Protein AF-A0A7C4ZNI6-F1 (afdb_monomer)

Foldseek 3Di:
DDDDDDDDDDDDDDPDADDALVVQLVVCVVLQADDPVCSSVVVVVCVVVQQWDADPPRHIDGDLLNVLLQVLCCVQPVLVVDSNNRNVLSVQVVCVVVVNDPPVVSVVVVVVSVVVRCVRCVVCVVVSVVSSVVSD

Radius of gyration: 21.4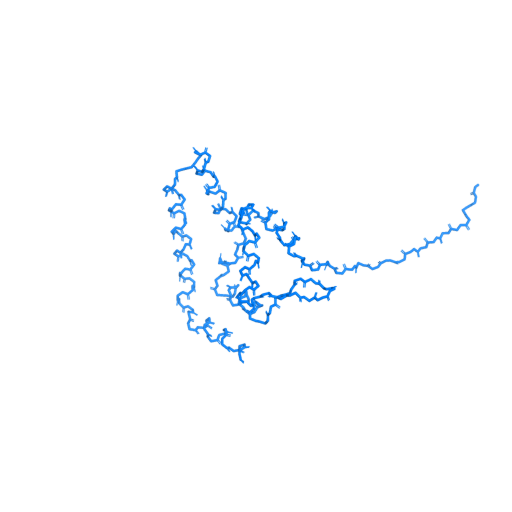3 Å; Cα contacts (8 Å, |Δi|>4): 101; chains: 1; bounding box: 61×57×48 Å

Sequence (136 aa):
MSIKTVDVTEKQTSPPLRYTSASLVRKMEEENIGTKATRAEIVKLLWRRGYLYYEKNSGLRPTNLGEKLIQVSEKFCPLIVDVALTSDLENKLESVMEDKMKHTEVIAYAKINIEKIFGQIIPNIENIGKELVSTL

pLDDT: mean 92.03, std 9.36, range [46.44, 97.94]

Mean predicted aligned error: 6.15 Å

Nearest PDB structures (foldseek):
  9ca1-assembly1_A  TM=8.253E-01  e=5.461E-06  Homo sapiens
  5gve-assembly1_A  TM=8.337E-01  e=7.720E-06  Homo sapiens
  8ofb-assembly1_A  TM=8.999E-01  e=1.456E-05  Thermotoga maritima MSB8
  4cgy-assembly1_A  TM=8.862E-01  e=3.267E-05  Homo sapiens
  9ca0-assembly1_A  TM=8.039E-01  e=1.225E-05  Homo sapiens

Secondary structure (DSSP, 8-state):
-----------PPPPPPPPPHHHHHHHHHHTT-S-TTTHHHHHHHHHHTTSEEEETTTEEEE-HHHHHHHHHHHHH-GGGG-HHHHHHHHHHHHHHHTTSS-HHHHHHHHHHHHHHHHHHHGGGHHHHHHHHHTT-

Structure (mmCIF, N/CA/C/O backbone):
data_AF-A0A7C4ZNI6-F1
#
_entry.id   AF-A0A7C4ZNI6-F1
#
loop_
_atom_site.group_PDB
_atom_site.id
_atom_site.type_symbol
_atom_site.label_atom_id
_atom_site.label_alt_id
_atom_site.label_comp_id
_atom_site.label_asym_id
_atom_site.label_entity_id
_atom_site.label_seq_id
_atom_site.pdbx_PDB_ins_code
_atom_site.Cartn_x
_atom_site.Cartn_y
_atom_site.Cartn_z
_atom_site.occupancy
_atom_site.B_iso_or_equiv
_atom_site.auth_seq_id
_atom_site.auth_comp_id
_atom_site.auth_asym_id
_atom_site.auth_atom_id
_atom_site.pdbx_PDB_model_num
ATOM 1 N N . MET A 1 1 ? -39.983 45.797 -1.106 1.00 46.44 1 MET A N 1
ATOM 2 C CA . MET A 1 1 ? -39.911 44.334 -0.886 1.00 46.44 1 MET A CA 1
ATOM 3 C C . MET A 1 1 ? -39.247 44.118 0.465 1.00 46.44 1 MET A C 1
ATOM 5 O O . MET A 1 1 ? -38.147 44.620 0.637 1.00 46.44 1 MET A O 1
ATOM 9 N N . SER A 1 2 ? -39.926 43.491 1.430 1.00 55.00 2 SER A N 1
ATOM 10 C CA . SER A 1 2 ? -39.417 43.313 2.802 1.00 55.00 2 SER A CA 1
ATOM 11 C C . SER A 1 2 ? -39.068 41.841 3.025 1.00 55.00 2 SER A C 1
ATOM 13 O O . SER A 1 2 ? -39.919 40.981 2.795 1.00 55.00 2 SER A O 1
AT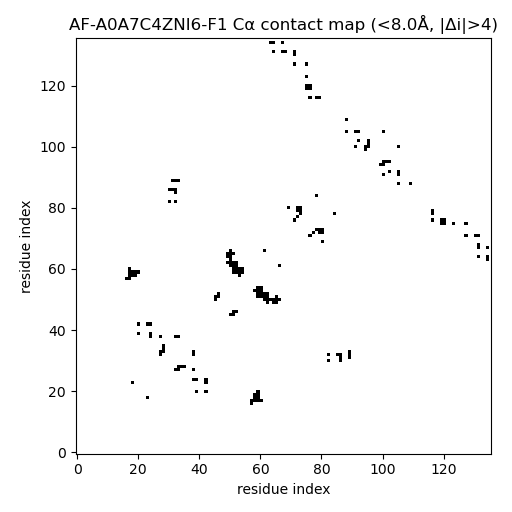OM 15 N N . ILE A 1 3 ? -37.829 41.552 3.428 1.00 70.44 3 ILE A N 1
ATOM 16 C CA . ILE A 1 3 ? -37.367 40.197 3.766 1.00 70.44 3 ILE A CA 1
ATOM 17 C C . ILE A 1 3 ? -38.075 39.771 5.057 1.00 70.44 3 ILE A C 1
ATOM 19 O O . ILE A 1 3 ? -38.097 40.534 6.021 1.00 70.44 3 ILE A O 1
ATOM 23 N N . LYS A 1 4 ? -38.710 38.592 5.051 1.00 78.00 4 LYS A N 1
ATOM 24 C CA . LYS A 1 4 ? -39.574 38.133 6.151 1.00 78.00 4 LYS A CA 1
ATOM 25 C C . LYS A 1 4 ? -38.845 37.311 7.216 1.00 78.00 4 LYS A C 1
ATOM 27 O O . LYS A 1 4 ? -39.293 37.329 8.354 1.00 78.00 4 LYS A O 1
ATOM 32 N N . THR A 1 5 ? -37.733 36.659 6.883 1.00 66.31 5 THR A N 1
ATOM 33 C CA . THR A 1 5 ? -36.915 35.883 7.828 1.00 66.31 5 THR A CA 1
ATOM 34 C C . THR A 1 5 ? -35.493 35.717 7.295 1.00 66.31 5 THR A C 1
ATOM 36 O O . THR A 1 5 ? -35.289 35.550 6.092 1.00 66.31 5 THR A O 1
ATOM 39 N N . VAL A 1 6 ? -34.515 35.778 8.198 1.00 70.88 6 VAL A N 1
ATOM 40 C CA . VAL A 1 6 ? -33.110 35.439 7.948 1.00 70.88 6 VAL A CA 1
ATOM 41 C C . VAL A 1 6 ? -32.740 34.371 8.968 1.00 70.88 6 VAL A C 1
ATOM 43 O O . VAL A 1 6 ? -32.680 34.664 10.159 1.00 70.88 6 VAL A O 1
ATOM 46 N N . ASP A 1 7 ? -32.521 33.147 8.497 1.00 75.19 7 ASP A N 1
ATOM 47 C CA . ASP A 1 7 ? -32.045 32.035 9.317 1.00 75.19 7 ASP A CA 1
ATOM 48 C C . ASP A 1 7 ? -30.537 31.871 9.127 1.00 75.19 7 ASP A C 1
ATOM 50 O O . ASP A 1 7 ? -30.053 31.632 8.018 1.00 75.19 7 ASP A O 1
ATOM 54 N N . VAL A 1 8 ? -29.788 32.004 10.220 1.00 72.50 8 VAL A N 1
ATOM 55 C CA . VAL A 1 8 ? -28.346 31.747 10.250 1.00 72.50 8 VAL A CA 1
ATOM 56 C C . VAL A 1 8 ? -28.140 30.332 10.774 1.00 72.50 8 VAL A C 1
ATOM 58 O O . VAL A 1 8 ? -28.243 30.079 11.971 1.00 72.50 8 VAL A O 1
ATOM 61 N N . THR A 1 9 ? -27.870 29.387 9.873 1.00 71.25 9 THR A N 1
ATOM 62 C CA . THR A 1 9 ? -27.535 28.009 10.254 1.00 71.25 9 THR A CA 1
ATOM 63 C C . THR A 1 9 ? -26.041 27.872 10.500 1.00 71.25 9 THR A C 1
ATOM 65 O O . THR A 1 9 ? -25.247 27.922 9.558 1.00 71.25 9 THR A O 1
ATOM 68 N N . GLU A 1 10 ? -25.667 27.639 11.751 1.00 75.31 10 GLU A N 1
ATOM 6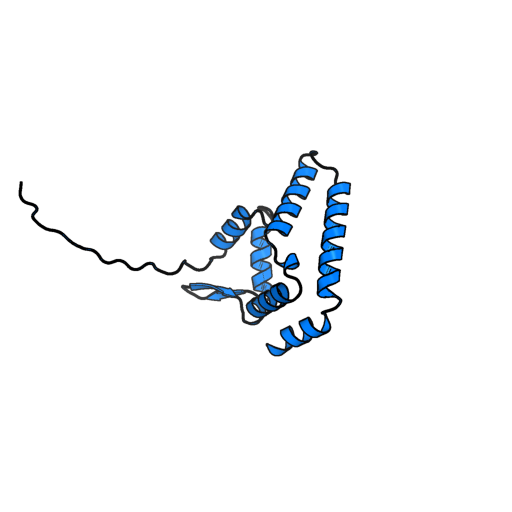9 C CA . GLU A 1 10 ? -24.318 27.227 12.123 1.00 75.31 10 GLU A CA 1
ATOM 70 C C . GLU A 1 10 ? -24.138 25.725 11.833 1.00 75.31 10 GLU A C 1
ATOM 72 O O . GLU A 1 10 ? -24.987 24.903 12.183 1.00 75.31 10 GLU A O 1
ATOM 77 N N . LYS A 1 11 ? -23.053 25.351 11.142 1.00 77.38 11 LYS A N 1
ATOM 78 C CA . LYS A 1 11 ? -22.707 23.954 10.838 1.00 77.38 11 LYS A CA 1
ATOM 79 C C . LYS A 1 11 ? -21.267 23.685 11.244 1.00 77.38 11 LYS A C 1
ATOM 81 O O . LYS A 1 11 ? -20.384 24.483 10.946 1.00 77.38 11 LYS A O 1
ATOM 86 N N . GLN A 1 12 ? -21.032 22.526 11.846 1.00 73.56 12 GLN A N 1
ATOM 87 C CA . GLN A 1 12 ? -19.688 22.003 12.074 1.00 73.56 12 GLN A CA 1
ATOM 88 C C . GLN A 1 12 ? -19.346 20.943 11.028 1.00 73.56 12 GLN A C 1
ATOM 90 O O . GLN A 1 12 ? -20.217 20.198 10.568 1.00 73.56 12 GLN A O 1
ATOM 95 N N . THR A 1 13 ? -1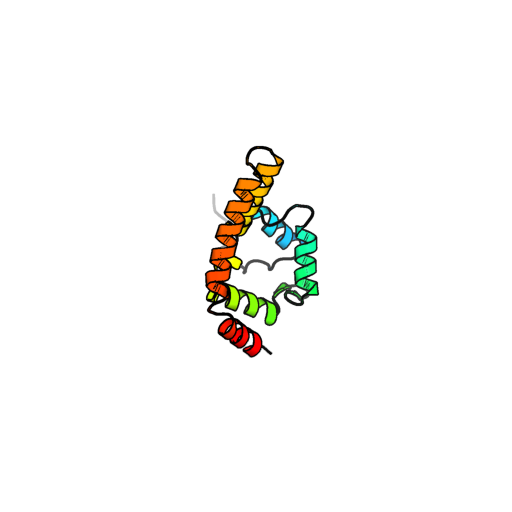8.073 20.868 10.645 1.00 82.19 13 THR A N 1
ATOM 96 C CA . THR A 1 13 ? -17.582 19.777 9.807 1.00 82.19 13 THR A CA 1
ATOM 97 C C . THR A 1 13 ? -17.508 18.502 10.639 1.00 82.19 13 THR A C 1
ATOM 99 O O . THR A 1 13 ? -17.080 18.502 11.790 1.00 82.19 13 THR A O 1
ATOM 102 N N . SER A 1 14 ? -17.965 17.395 10.065 1.00 78.75 14 SER A N 1
ATOM 103 C CA . SER A 1 14 ? -17.770 16.075 10.662 1.00 78.75 14 SER A CA 1
ATOM 104 C C . SER A 1 14 ? -16.447 15.483 10.174 1.00 78.75 14 SER A C 1
ATOM 106 O O . SER A 1 14 ? -16.049 15.760 9.038 1.00 78.75 14 SER A O 1
ATOM 108 N N . PRO A 1 15 ? -15.761 14.664 10.991 1.00 82.12 15 PRO A N 1
ATOM 109 C CA . PRO A 1 15 ? -14.592 13.935 10.525 1.00 82.12 15 PRO A CA 1
ATOM 110 C C . PRO A 1 15 ? -14.972 13.017 9.352 1.00 82.12 15 PRO A C 1
ATOM 112 O O . PRO A 1 15 ? -16.122 12.571 9.261 1.00 82.12 15 PRO A O 1
ATOM 115 N N . PRO A 1 16 ? -14.023 12.720 8.449 1.00 83.88 16 PRO A N 1
ATOM 116 C CA . PRO A 1 16 ? -14.282 11.827 7.332 1.00 83.88 16 PRO A CA 1
ATOM 117 C C . PRO A 1 16 ? -14.713 10.448 7.837 1.00 83.88 16 PRO A C 1
ATOM 119 O O . PRO A 1 16 ? -14.207 9.937 8.840 1.00 83.88 16 PRO A O 1
ATOM 122 N N . LEU A 1 17 ? -15.652 9.837 7.116 1.00 88.06 17 LEU A N 1
ATOM 123 C CA . LEU A 1 17 ? -16.063 8.463 7.379 1.00 88.06 17 LEU A CA 1
ATOM 124 C C . LEU A 1 17 ? -14.862 7.530 7.203 1.00 88.06 17 LEU A C 1
ATOM 126 O O . LEU A 1 17 ? -14.065 7.697 6.277 1.00 88.06 17 LEU A O 1
ATOM 130 N N . ARG A 1 18 ? -14.740 6.524 8.075 1.00 92.12 18 ARG A N 1
ATOM 131 C CA . ARG A 1 18 ? -13.714 5.494 7.889 1.00 92.12 18 ARG A CA 1
ATOM 132 C C . ARG A 1 18 ? -14.015 4.679 6.640 1.00 92.12 18 ARG A C 1
ATOM 134 O O . ARG A 1 18 ? -15.159 4.570 6.193 1.00 92.12 18 ARG A O 1
ATOM 141 N N . TYR A 1 19 ? -12.979 4.039 6.113 1.00 94.25 19 TYR A N 1
ATOM 142 C CA . TYR A 1 19 ? -13.140 3.170 4.964 1.00 94.25 19 TYR A CA 1
ATOM 143 C C . TYR A 1 19 ? -14.028 1.960 5.287 1.00 94.25 19 TYR A C 1
ATOM 145 O O . TYR A 1 19 ? -13.866 1.283 6.294 1.00 94.25 19 TYR A O 1
ATOM 153 N N . THR A 1 20 ? -14.942 1.641 4.384 1.00 93.50 20 THR A N 1
ATOM 154 C CA . THR A 1 20 ? -15.470 0.288 4.179 1.00 93.50 20 THR A CA 1
ATOM 155 C C . THR A 1 20 ? -14.540 -0.493 3.248 1.00 93.50 20 THR A C 1
ATOM 157 O O . THR A 1 20 ? -13.680 0.098 2.592 1.00 93.50 20 THR A O 1
ATOM 160 N N . SER A 1 21 ? -14.738 -1.807 3.107 1.00 92.00 21 SER A N 1
ATOM 161 C CA . SER A 1 21 ? -13.995 -2.598 2.115 1.00 92.00 21 SER A CA 1
ATOM 162 C C . SER A 1 21 ? -14.161 -2.039 0.697 1.00 92.00 21 SER A C 1
ATOM 164 O O . SER A 1 21 ? -13.187 -1.958 -0.041 1.00 92.00 21 SER A O 1
ATOM 166 N N . ALA A 1 22 ? -15.364 -1.579 0.337 1.00 93.19 22 ALA A N 1
ATOM 167 C CA . ALA A 1 22 ? -15.630 -0.999 -0.978 1.00 93.19 22 ALA A CA 1
ATOM 168 C C . ALA A 1 22 ? -14.904 0.340 -1.185 1.00 93.19 22 ALA A C 1
ATOM 170 O O . ALA A 1 22 ? -14.250 0.536 -2.206 1.00 93.19 22 ALA A O 1
ATOM 171 N N . SER A 1 23 ? -14.965 1.250 -0.209 1.00 94.94 23 SER A N 1
ATOM 172 C CA . SER A 1 23 ? -14.267 2.537 -0.323 1.00 94.94 23 SER A CA 1
ATOM 173 C C . SER A 1 23 ? -12.746 2.392 -0.231 1.00 94.94 23 SER A C 1
ATOM 175 O O . SER A 1 23 ? -12.041 3.191 -0.829 1.00 94.94 23 SER A O 1
ATOM 177 N N . LEU A 1 24 ? -12.231 1.378 0.479 1.00 95.69 24 LEU A N 1
ATOM 178 C CA . LEU A 1 24 ? -10.797 1.078 0.485 1.00 95.69 24 LEU A CA 1
ATOM 179 C C . LEU A 1 24 ? -10.342 0.550 -0.879 1.00 95.69 24 LEU A C 1
ATOM 181 O O . LEU A 1 24 ? -9.341 1.023 -1.399 1.00 95.69 24 LEU A O 1
ATOM 185 N N . VAL A 1 25 ? -11.099 -0.368 -1.492 1.00 96.94 25 VAL A N 1
ATOM 186 C CA . VAL A 1 25 ? -10.823 -0.836 -2.863 1.00 96.94 25 VAL A CA 1
ATOM 187 C C . VAL A 1 25 ? -10.830 0.330 -3.849 1.00 96.94 25 VAL A C 1
ATOM 189 O O . VAL A 1 25 ? -9.937 0.417 -4.687 1.00 96.94 25 VAL A O 1
ATOM 192 N N . ARG A 1 26 ? -11.788 1.254 -3.715 1.00 96.75 26 ARG A N 1
ATOM 193 C CA . ARG A 1 26 ? -11.829 2.475 -4.523 1.00 96.75 26 ARG A CA 1
ATOM 194 C C . ARG A 1 26 ? -10.605 3.360 -4.286 1.00 96.75 26 ARG A C 1
ATOM 196 O O . ARG A 1 26 ? -10.022 3.842 -5.245 1.00 96.75 26 ARG A O 1
ATOM 203 N N . LYS A 1 27 ? -10.175 3.538 -3.036 1.00 96.81 27 LYS A N 1
ATOM 204 C CA . LYS A 1 27 ? -8.965 4.312 -2.739 1.00 96.81 27 LYS A CA 1
ATOM 205 C C . LYS A 1 27 ? -7.714 3.671 -3.347 1.00 96.81 27 LYS A C 1
ATOM 207 O O . LYS A 1 27 ? -6.893 4.374 -3.914 1.00 96.81 27 LYS A O 1
ATOM 212 N N . MET A 1 28 ? -7.588 2.344 -3.281 1.00 97.81 28 MET A N 1
ATOM 213 C CA . MET A 1 28 ? -6.499 1.619 -3.947 1.00 97.81 28 MET A CA 1
ATOM 214 C C . MET A 1 28 ? -6.529 1.812 -5.468 1.00 97.81 28 MET A C 1
ATOM 216 O O . MET A 1 28 ? -5.481 1.907 -6.089 1.00 97.81 28 MET A O 1
ATOM 220 N N . GLU A 1 29 ? -7.715 1.878 -6.072 1.00 97.31 29 GLU A N 1
ATOM 221 C CA . GLU A 1 29 ? -7.866 2.184 -7.496 1.00 97.31 29 GLU A CA 1
ATOM 222 C C . GLU A 1 29 ? -7.428 3.608 -7.843 1.00 97.31 29 GLU A C 1
ATOM 224 O O . GLU A 1 29 ? -6.668 3.783 -8.788 1.00 97.31 29 GLU A O 1
ATOM 229 N N . GLU A 1 30 ? -7.853 4.600 -7.058 1.00 97.44 30 GLU A N 1
ATOM 230 C CA . GLU A 1 30 ? -7.483 6.011 -7.240 1.00 97.44 30 GLU A CA 1
ATOM 231 C C . GLU A 1 30 ? -5.966 6.240 -7.114 1.00 97.44 30 GLU A C 1
ATOM 233 O O . GLU A 1 30 ? -5.413 7.069 -7.828 1.00 97.44 30 GLU A O 1
ATOM 238 N N . GLU A 1 31 ? -5.291 5.481 -6.247 1.00 97.62 31 GLU A N 1
ATOM 239 C CA . GLU A 1 31 ? -3.833 5.544 -6.046 1.00 97.62 31 GLU A CA 1
ATOM 240 C C . GLU A 1 31 ? -3.039 4.605 -6.978 1.00 97.62 31 GLU A C 1
ATOM 242 O O . GLU A 1 31 ? -1.810 4.542 -6.907 1.00 97.62 31 GLU A O 1
ATOM 247 N N . ASN A 1 32 ? -3.725 3.858 -7.848 1.00 97.38 32 ASN A N 1
ATOM 248 C CA . ASN A 1 32 ? -3.141 2.838 -8.721 1.00 97.38 32 ASN A CA 1
ATOM 249 C C . ASN A 1 32 ? -2.302 1.782 -7.967 1.00 97.38 32 ASN A C 1
ATOM 251 O O . ASN A 1 32 ? -1.181 1.447 -8.338 1.00 97.38 32 ASN A O 1
ATOM 255 N N . ILE A 1 33 ? -2.866 1.249 -6.882 1.00 97.19 33 ILE A N 1
ATOM 256 C CA . ILE A 1 33 ? -2.304 0.136 -6.113 1.00 97.19 33 ILE A CA 1
ATOM 257 C C . ILE A 1 33 ? -3.097 -1.137 -6.413 1.00 97.19 33 ILE A C 1
ATOM 259 O O . ILE A 1 33 ? -4.299 -1.241 -6.125 1.00 97.19 33 ILE A O 1
ATOM 263 N N . GLY A 1 34 ? -2.409 -2.148 -6.944 1.00 95.44 34 GLY A N 1
ATOM 264 C CA . GLY A 1 34 ? -3.019 -3.398 -7.371 1.00 95.44 34 GLY A CA 1
ATOM 265 C C . GLY A 1 34 ? -3.942 -3.226 -8.577 1.00 95.44 34 GLY A C 1
ATOM 266 O O . GLY A 1 34 ? -4.263 -2.122 -9.016 1.00 95.44 34 GLY A O 1
ATOM 267 N N . THR A 1 35 ? -4.453 -4.342 -9.086 1.00 95.00 35 THR A N 1
ATOM 268 C CA . THR A 1 35 ? -5.347 -4.382 -10.247 1.00 95.00 35 THR A CA 1
ATOM 269 C C . THR A 1 35 ? -6.786 -4.663 -9.824 1.00 95.00 35 THR A C 1
ATOM 271 O O . THR A 1 35 ? -7.066 -5.078 -8.693 1.00 95.00 35 THR A O 1
ATOM 274 N N . LYS A 1 36 ? -7.731 -4.508 -10.760 1.00 92.50 36 LYS A N 1
ATOM 275 C CA . LYS A 1 36 ? -9.151 -4.846 -10.552 1.00 92.50 36 LYS A CA 1
ATOM 276 C C . LYS A 1 36 ? -9.353 -6.252 -9.965 1.00 92.50 36 LYS A C 1
ATOM 278 O O . LYS A 1 36 ? -10.272 -6.455 -9.177 1.00 92.50 36 LYS A O 1
ATOM 283 N N . ALA A 1 37 ? -8.494 -7.207 -10.328 1.00 93.19 37 ALA A N 1
ATOM 284 C CA . ALA A 1 37 ? -8.578 -8.593 -9.874 1.00 93.19 37 ALA A CA 1
ATOM 285 C C . ALA A 1 37 ? -7.937 -8.834 -8.492 1.00 93.19 37 ALA A C 1
ATOM 287 O O . ALA A 1 37 ? -8.314 -9.789 -7.817 1.00 93.19 37 ALA A O 1
ATOM 288 N N . THR A 1 38 ? -6.991 -7.997 -8.048 1.00 95.62 38 THR A N 1
ATOM 289 C CA . THR A 1 38 ? -6.190 -8.273 -6.840 1.00 95.62 38 THR A CA 1
ATOM 290 C C . THR A 1 38 ? -6.601 -7.458 -5.615 1.00 95.62 38 THR A C 1
ATOM 292 O O . THR A 1 38 ? -6.457 -7.948 -4.496 1.00 95.62 38 THR A O 1
ATOM 295 N N . ARG A 1 39 ? -7.175 -6.256 -5.779 1.00 97.38 39 ARG A N 1
ATOM 296 C CA . ARG A 1 39 ? -7.507 -5.346 -4.657 1.00 97.38 39 ARG A CA 1
ATOM 297 C C . ARG A 1 39 ? -8.412 -5.982 -3.600 1.00 97.38 39 ARG A C 1
ATOM 299 O O . ARG A 1 39 ? -8.136 -5.887 -2.406 1.00 97.38 39 ARG A O 1
ATOM 306 N N . ALA A 1 40 ? -9.471 -6.674 -4.023 1.00 95.88 40 ALA A N 1
ATOM 307 C CA . ALA A 1 40 ? -10.389 -7.336 -3.094 1.00 95.88 40 ALA A CA 1
ATOM 308 C C . ALA A 1 40 ? -9.694 -8.439 -2.275 1.00 95.88 40 ALA A C 1
ATOM 310 O O . ALA A 1 40 ? -9.944 -8.569 -1.076 1.00 95.88 40 ALA A O 1
ATOM 311 N N . GLU A 1 41 ? -8.795 -9.202 -2.901 1.00 97.12 41 GLU A N 1
ATOM 312 C CA . GLU A 1 41 ? -8.015 -10.235 -2.217 1.00 97.12 41 GLU A CA 1
ATOM 313 C C . GLU A 1 41 ? -6.980 -9.632 -1.263 1.00 97.12 41 GLU A C 1
ATOM 315 O O . GLU A 1 41 ? -6.817 -10.135 -0.154 1.00 97.12 41 GLU A O 1
ATOM 320 N N . ILE A 1 42 ? -6.355 -8.504 -1.615 1.00 97.62 42 ILE A N 1
ATOM 321 C CA . ILE A 1 42 ? -5.461 -7.767 -0.709 1.00 97.62 42 ILE A CA 1
ATOM 322 C C . ILE A 1 42 ? -6.207 -7.349 0.565 1.00 97.62 42 ILE A C 1
ATOM 324 O O . ILE A 1 42 ? -5.734 -7.622 1.669 1.00 97.62 42 ILE A O 1
ATOM 328 N N . VAL A 1 43 ? -7.405 -6.766 0.449 1.00 96.00 43 VAL A N 1
ATOM 329 C CA . VAL A 1 43 ? -8.201 -6.368 1.626 1.00 96.00 43 VAL A CA 1
ATOM 330 C C . VAL A 1 43 ? -8.560 -7.581 2.495 1.00 96.00 43 VAL A C 1
ATOM 332 O O . VAL A 1 43 ? -8.422 -7.527 3.719 1.00 96.00 43 VAL A O 1
ATOM 335 N N . LYS A 1 44 ? -8.948 -8.709 1.885 1.00 95.44 44 LYS A N 1
ATOM 336 C CA . LYS A 1 44 ? -9.201 -9.963 2.618 1.00 95.44 44 LYS A CA 1
ATOM 337 C C . LYS A 1 44 ? -7.947 -10.495 3.315 1.00 95.44 44 LYS A C 1
ATOM 339 O O . LYS A 1 44 ? -8.045 -11.022 4.422 1.00 95.44 44 LYS A O 1
ATOM 344 N N . LEU A 1 45 ? -6.771 -10.363 2.702 1.00 97.44 45 LEU A N 1
ATOM 345 C CA . LEU A 1 45 ? -5.501 -10.769 3.306 1.00 97.44 45 LEU A CA 1
ATOM 346 C C . LEU A 1 45 ? -5.170 -9.940 4.547 1.00 97.44 45 LEU A C 1
ATOM 348 O O . LEU A 1 45 ? -4.742 -10.515 5.548 1.00 97.44 45 LEU A O 1
ATOM 352 N N . LEU A 1 46 ? -5.406 -8.626 4.511 1.00 96.88 46 LEU A N 1
ATOM 353 C CA . LEU A 1 46 ? -5.207 -7.749 5.669 1.00 96.88 46 LEU A CA 1
ATOM 354 C C . LEU A 1 46 ? -6.107 -8.151 6.849 1.00 96.88 46 LEU A C 1
ATOM 356 O O . LEU A 1 46 ? -5.651 -8.159 7.992 1.00 96.88 46 LEU A O 1
ATOM 360 N N . TRP A 1 47 ? -7.354 -8.554 6.575 1.00 93.81 47 TRP A N 1
ATOM 361 C CA . TRP A 1 47 ? -8.256 -9.126 7.585 1.00 93.81 47 TRP A CA 1
ATOM 362 C C . TRP A 1 47 ? -7.737 -10.453 8.125 1.00 93.81 47 TRP A C 1
ATOM 364 O O . TRP A 1 47 ? -7.594 -10.623 9.332 1.00 93.81 47 TRP A O 1
ATOM 374 N N . ARG A 1 48 ? -7.411 -11.395 7.233 1.00 96.19 48 ARG A N 1
ATOM 375 C CA . ARG A 1 48 ? -6.980 -12.746 7.613 1.00 96.19 48 ARG A CA 1
ATOM 376 C C . ARG A 1 48 ? -5.690 -12.745 8.433 1.00 96.19 48 ARG A C 1
ATOM 378 O O . ARG A 1 48 ? -5.516 -13.609 9.283 1.00 96.19 48 ARG A O 1
ATOM 385 N N . ARG A 1 49 ? -4.791 -11.791 8.181 1.00 96.25 49 ARG A N 1
ATOM 386 C CA . ARG A 1 49 ? -3.548 -11.603 8.947 1.00 96.25 49 ARG A CA 1
ATOM 387 C C . ARG A 1 49 ? -3.748 -10.850 10.266 1.00 96.25 49 ARG A C 1
ATOM 389 O O . ARG A 1 49 ? -2.788 -10.699 11.012 1.00 96.25 49 ARG A O 1
ATOM 396 N N . GLY A 1 50 ? -4.962 -10.381 10.558 1.00 95.31 50 GLY A N 1
ATOM 397 C CA . GLY A 1 50 ? -5.265 -9.657 11.789 1.00 95.31 50 GLY A CA 1
ATOM 398 C C . GLY A 1 50 ? -4.691 -8.242 11.830 1.00 95.31 50 GLY A C 1
ATOM 399 O O . GLY A 1 50 ? -4.450 -7.727 12.916 1.00 95.31 50 GLY A O 1
ATOM 400 N N . TYR A 1 51 ? -4.456 -7.599 10.681 1.00 96.25 51 TYR A N 1
ATOM 401 C CA . TYR A 1 51 ? -4.021 -6.193 10.627 1.00 96.25 51 TYR A CA 1
ATOM 402 C C . TYR A 1 51 ? -5.190 -5.216 10.645 1.00 96.25 51 TYR A C 1
ATOM 404 O O . TYR A 1 51 ? -5.031 -4.061 11.024 1.00 96.25 51 TYR A O 1
ATOM 412 N N . LEU A 1 52 ? -6.367 -5.686 10.246 1.00 96.25 52 LEU A N 1
ATOM 413 C CA . LEU A 1 52 ? -7.595 -4.912 10.200 1.00 96.25 52 LEU A CA 1
ATOM 414 C C . LEU A 1 52 ? -8.730 -5.718 10.835 1.00 96.25 52 LEU A C 1
ATOM 416 O O . LEU A 1 52 ? -8.776 -6.943 10.717 1.00 96.25 52 LEU A O 1
ATOM 420 N N . TYR A 1 53 ? -9.683 -5.015 11.431 1.00 94.31 53 TYR A N 1
ATOM 421 C CA . TYR A 1 53 ? -10.968 -5.550 11.867 1.00 94.31 53 TYR A CA 1
ATOM 422 C C . TYR A 1 53 ? -12.104 -4.629 11.416 1.00 94.31 53 TYR A C 1
ATOM 424 O O . TYR A 1 53 ? -11.885 -3.482 11.014 1.00 94.31 53 TYR A O 1
ATOM 432 N N . TYR A 1 54 ? -13.330 -5.147 11.457 1.00 91.56 54 TYR A N 1
ATOM 433 C CA . TYR A 1 54 ? -14.530 -4.375 11.159 1.00 91.56 54 TYR A CA 1
ATOM 434 C C . TYR A 1 54 ? -15.248 -4.002 12.455 1.00 91.56 54 TYR A C 1
ATOM 436 O O . TYR A 1 54 ? -15.647 -4.876 13.224 1.00 91.56 54 TYR A O 1
ATOM 444 N N . GLU A 1 55 ? -15.436 -2.705 12.682 1.00 89.94 55 GLU A N 1
ATOM 4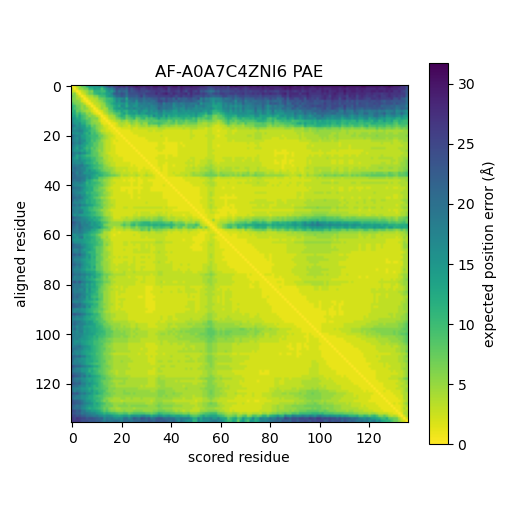45 C CA . GLU A 1 55 ? -16.230 -2.183 13.788 1.00 89.94 55 GLU A CA 1
ATOM 446 C C . GLU A 1 55 ? -17.626 -1.807 13.281 1.00 89.94 55 GLU A C 1
ATOM 448 O O . GLU A 1 55 ? -17.788 -0.987 12.367 1.00 89.94 55 GLU A O 1
ATOM 453 N N . LYS A 1 56 ? -18.653 -2.420 13.882 1.00 83.12 56 LYS A N 1
ATOM 454 C CA . LYS A 1 56 ? -20.054 -2.185 13.516 1.00 83.12 56 LYS A CA 1
ATOM 455 C C . LYS A 1 56 ? -20.369 -0.689 13.611 1.00 83.12 56 LYS A C 1
ATOM 457 O O . LYS A 1 56 ? -20.069 -0.056 14.615 1.00 83.12 56 LYS A O 1
ATOM 462 N N . ASN A 1 57 ? -20.993 -0.140 12.569 1.00 80.31 57 ASN A N 1
ATOM 463 C CA . ASN A 1 57 ? -21.347 1.281 12.433 1.00 80.31 57 ASN A CA 1
ATOM 464 C C . ASN A 1 57 ? -20.163 2.269 12.347 1.00 80.31 57 ASN A C 1
ATOM 466 O O . ASN A 1 57 ? -20.411 3.468 12.264 1.00 80.31 57 ASN A O 1
ATOM 470 N N . SER A 1 58 ? -18.906 1.807 12.328 1.00 82.25 58 SER A N 1
ATOM 471 C CA . SER A 1 58 ? -17.728 2.678 12.170 1.00 82.25 58 SER A CA 1
ATOM 472 C C . SER A 1 58 ? -16.939 2.385 10.893 1.00 82.25 58 SER A C 1
ATOM 474 O O . SER A 1 58 ? -16.471 3.321 10.255 1.00 82.25 58 SER A O 1
ATOM 476 N N . GLY A 1 59 ? -16.835 1.116 10.475 1.00 89.38 59 GLY A N 1
ATOM 477 C CA . GLY A 1 59 ? -16.082 0.694 9.288 1.00 89.38 59 GLY A CA 1
ATOM 478 C C . GLY A 1 59 ? -14.809 -0.085 9.630 1.00 89.38 59 GLY A C 1
ATOM 479 O O . GLY A 1 59 ? -14.715 -0.725 10.676 1.00 89.38 59 GLY A O 1
ATOM 480 N N . LEU A 1 60 ? -13.834 -0.064 8.721 1.00 93.62 60 LEU A N 1
ATOM 481 C CA . LEU A 1 60 ? -12.529 -0.700 8.887 1.00 93.62 60 LEU A CA 1
ATOM 482 C C . LEU A 1 60 ? -11.671 0.051 9.897 1.00 93.62 60 LEU A C 1
ATOM 484 O O . LEU A 1 60 ? -11.572 1.283 9.861 1.00 93.62 60 LEU A O 1
ATOM 488 N N . ARG A 1 61 ? -10.986 -0.714 10.744 1.00 94.94 61 ARG A N 1
ATOM 489 C CA . ARG A 1 61 ? -10.006 -0.199 11.695 1.00 94.94 61 ARG A CA 1
ATOM 490 C C . ARG A 1 61 ? -8.760 -1.067 11.710 1.00 94.94 61 ARG A C 1
ATOM 492 O O . ARG A 1 61 ? -8.887 -2.287 11.598 1.00 94.94 61 ARG A O 1
ATOM 499 N N . PRO A 1 62 ? -7.573 -0.467 11.849 1.00 95.50 62 PRO A N 1
ATOM 500 C CA . PRO A 1 62 ? -6.369 -1.232 12.103 1.00 95.50 62 PRO A CA 1
ATOM 501 C C . PRO A 1 62 ? -6.402 -1.820 13.513 1.00 95.50 62 PRO A C 1
ATOM 503 O O . PRO A 1 62 ? -6.911 -1.199 14.445 1.00 95.50 62 PRO A O 1
ATOM 506 N N . THR A 1 63 ? -5.887 -3.036 13.666 1.00 95.69 63 THR A N 1
ATOM 507 C CA . THR A 1 63 ? -5.572 -3.591 14.989 1.00 95.69 63 THR A CA 1
ATOM 508 C C . THR A 1 63 ? -4.335 -2.896 15.559 1.00 95.69 63 THR A C 1
ATOM 510 O O . THR A 1 63 ? -3.585 -2.269 14.814 1.00 95.69 63 THR A O 1
ATOM 513 N N . ASN A 1 64 ? -4.054 -3.077 16.853 1.00 93.56 64 ASN A N 1
ATOM 514 C CA . ASN A 1 64 ? -2.808 -2.584 17.459 1.00 93.56 64 ASN A CA 1
ATOM 515 C C . ASN A 1 64 ? -1.570 -3.099 16.703 1.00 93.56 64 ASN A C 1
ATOM 517 O O . ASN A 1 64 ? -0.623 -2.351 16.477 1.00 93.56 64 ASN A O 1
ATOM 521 N N . LEU A 1 65 ? -1.609 -4.359 16.246 1.00 93.69 65 LEU A N 1
ATOM 522 C CA . LEU A 1 65 ? -0.562 -4.939 15.406 1.00 93.69 65 LEU A CA 1
ATOM 523 C C . LEU A 1 65 ? -0.447 -4.212 14.059 1.00 93.69 65 LEU A C 1
ATOM 525 O O . LEU A 1 65 ? 0.660 -3.908 13.628 1.00 93.69 65 LEU A O 1
ATOM 529 N N . GLY A 1 66 ? -1.575 -3.931 13.399 1.00 95.25 66 GLY A N 1
ATOM 530 C CA . GLY A 1 66 ? -1.603 -3.202 12.130 1.00 95.25 66 GLY A CA 1
ATOM 531 C C . GLY A 1 66 ? -1.074 -1.771 12.255 1.00 95.25 66 GLY A C 1
ATOM 532 O O . GLY A 1 66 ? -0.240 -1.361 11.451 1.00 95.25 66 GLY A O 1
ATOM 533 N N . GLU A 1 67 ? -1.503 -1.030 13.281 1.00 95.00 67 GLU A N 1
ATOM 534 C CA . GLU A 1 67 ? -1.007 0.327 13.551 1.00 95.00 67 GLU A CA 1
ATOM 535 C C . GLU A 1 67 ? 0.496 0.319 13.830 1.00 95.00 67 GLU A C 1
ATOM 537 O O . GLU A 1 67 ? 1.243 1.087 13.221 1.00 95.00 67 GLU A O 1
ATOM 542 N N . LYS A 1 68 ? 0.964 -0.585 14.700 1.00 94.81 68 LYS A N 1
ATOM 543 C CA . LYS A 1 68 ? 2.386 -0.665 15.032 1.00 94.81 68 LYS A CA 1
ATOM 544 C C . LYS A 1 68 ? 3.236 -1.066 13.834 1.00 94.81 68 LYS A C 1
ATOM 546 O O . LYS A 1 68 ? 4.304 -0.493 13.636 1.00 94.81 68 LYS A O 1
ATOM 551 N N . LEU A 1 69 ? 2.772 -2.022 13.029 1.00 95.50 69 LEU A N 1
ATOM 552 C CA . LEU A 1 69 ? 3.473 -2.454 11.824 1.00 95.50 69 LEU A CA 1
ATOM 553 C C . LEU A 1 69 ? 3.739 -1.271 10.889 1.00 95.50 69 LEU A C 1
ATOM 555 O O . LEU A 1 69 ? 4.861 -1.132 10.406 1.00 95.50 69 LEU A O 1
ATOM 559 N N . ILE A 1 70 ? 2.742 -0.409 10.669 1.00 96.25 70 ILE A N 1
ATOM 560 C CA . ILE A 1 70 ? 2.906 0.790 9.841 1.00 96.25 70 ILE A CA 1
ATOM 561 C C . ILE A 1 70 ? 3.862 1.786 10.497 1.00 96.25 70 ILE A C 1
ATOM 563 O O . ILE A 1 70 ? 4.807 2.198 9.839 1.00 96.25 70 ILE A O 1
ATOM 567 N N . GLN A 1 71 ? 3.720 2.081 11.793 1.00 95.81 71 GLN A N 1
ATOM 568 C CA . GLN A 1 71 ? 4.636 2.993 12.498 1.00 95.81 71 GLN A CA 1
ATOM 569 C C . GLN A 1 71 ? 6.103 2.542 12.414 1.00 95.81 71 GLN A C 1
ATOM 571 O O . GLN A 1 71 ?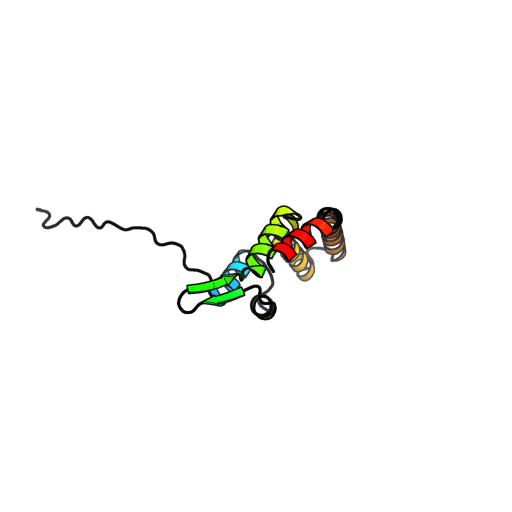 6.999 3.344 12.161 1.00 95.81 71 GLN A O 1
ATOM 576 N N . VAL A 1 72 ? 6.361 1.248 12.627 1.00 96.19 72 VAL A N 1
ATOM 577 C CA . VAL A 1 72 ? 7.709 0.669 12.538 1.00 96.19 72 VAL A CA 1
ATOM 578 C C . VAL A 1 72 ? 8.211 0.718 11.094 1.00 96.19 72 VAL A C 1
ATOM 580 O O . VAL A 1 72 ? 9.360 1.084 10.855 1.00 96.19 72 VAL A O 1
ATOM 583 N N . SER A 1 73 ? 7.350 0.409 10.124 1.00 96.25 73 SER A N 1
ATOM 584 C CA . SER A 1 73 ? 7.709 0.477 8.706 1.00 96.25 73 SER A CA 1
ATOM 585 C C . SER A 1 73 ? 8.052 1.908 8.284 1.00 96.25 73 SER A C 1
ATOM 587 O O . SER A 1 73 ? 9.109 2.118 7.707 1.00 96.25 73 SER A O 1
ATOM 589 N N . GLU A 1 74 ? 7.244 2.904 8.649 1.00 96.38 74 GLU A N 1
ATOM 590 C CA . GLU A 1 74 ? 7.504 4.327 8.384 1.00 96.38 74 GLU A CA 1
ATOM 591 C C . GLU A 1 74 ? 8.809 4.807 9.028 1.00 96.38 74 GLU A C 1
ATOM 593 O O . GLU A 1 74 ? 9.571 5.554 8.416 1.00 96.38 74 GLU A O 1
ATOM 598 N N . LYS A 1 75 ? 9.092 4.350 10.253 1.00 95.88 75 LYS A N 1
ATOM 599 C CA . LYS A 1 75 ? 10.289 4.742 10.999 1.00 95.88 75 LYS A CA 1
ATOM 600 C C . LYS A 1 75 ? 11.577 4.184 10.398 1.00 95.88 75 LYS A C 1
ATOM 602 O O . LYS A 1 75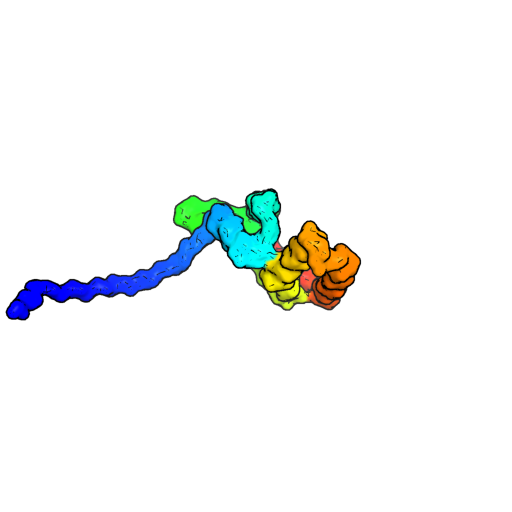 ? 12.568 4.906 10.317 1.00 95.88 75 LYS A O 1
ATOM 607 N N . PHE A 1 76 ? 11.594 2.900 10.044 1.00 96.06 76 PHE A N 1
ATOM 608 C CA . PHE A 1 76 ? 12.827 2.213 9.643 1.00 96.06 76 PHE A CA 1
ATOM 609 C C . PHE A 1 76 ? 12.985 2.056 8.136 1.00 96.06 76 PHE A C 1
ATOM 611 O O . PHE A 1 76 ? 14.112 1.973 7.658 1.00 96.06 76 PHE A O 1
ATOM 618 N N . CYS A 1 77 ? 11.886 1.991 7.387 1.00 96.19 77 CYS A N 1
ATOM 619 C CA . CYS A 1 77 ? 11.910 1.846 5.940 1.00 96.19 77 CYS A CA 1
ATOM 620 C C . CYS A 1 77 ? 10.703 2.545 5.292 1.00 96.19 77 CYS A C 1
ATOM 622 O O . CYS A 1 77 ? 9.808 1.872 4.780 1.00 96.19 77 CYS A O 1
ATOM 624 N N . PRO A 1 78 ? 10.654 3.890 5.268 1.00 96.06 78 PRO A N 1
ATOM 625 C CA . PRO A 1 78 ? 9.515 4.626 4.709 1.00 96.06 78 PRO A CA 1
ATOM 626 C C . PRO A 1 78 ? 9.234 4.259 3.246 1.00 96.06 78 PRO A C 1
ATOM 628 O O . PRO A 1 78 ? 8.095 4.305 2.796 1.00 96.06 78 PRO A O 1
ATOM 631 N N . LEU A 1 79 ? 10.265 3.816 2.522 1.00 95.25 79 LEU A N 1
ATOM 632 C CA . LEU A 1 79 ? 10.161 3.375 1.138 1.00 95.25 79 LEU A CA 1
ATOM 633 C C . LEU A 1 79 ? 9.230 2.157 0.961 1.00 95.25 79 LEU A C 1
ATOM 635 O O . LEU A 1 79 ? 8.608 2.030 -0.086 1.00 95.25 79 LEU A O 1
ATOM 639 N N . ILE A 1 80 ? 9.093 1.271 1.961 1.00 94.69 80 ILE A N 1
ATOM 640 C CA . ILE A 1 80 ? 8.247 0.064 1.844 1.00 94.69 80 ILE A CA 1
ATOM 641 C C . ILE A 1 80 ? 6.743 0.366 1.923 1.00 94.69 80 ILE A C 1
ATOM 643 O O . ILE A 1 80 ? 5.932 -0.441 1.474 1.00 94.69 80 ILE A O 1
ATOM 647 N N . VAL A 1 81 ? 6.370 1.509 2.502 1.00 95.94 81 VAL A N 1
ATOM 648 C CA . VAL A 1 81 ? 4.975 1.965 2.644 1.00 95.94 81 VAL A CA 1
ATOM 649 C C . VAL A 1 81 ? 4.641 3.116 1.694 1.00 95.94 81 VAL A C 1
ATOM 651 O O . VAL A 1 81 ? 3.549 3.677 1.760 1.00 95.94 81 VAL A O 1
ATOM 654 N N . ASP A 1 82 ? 5.566 3.463 0.800 1.00 97.06 82 ASP A N 1
ATOM 655 C CA . ASP A 1 82 ? 5.381 4.541 -0.158 1.00 97.06 82 ASP A CA 1
ATOM 656 C C . ASP A 1 82 ? 4.406 4.134 -1.276 1.00 97.06 82 ASP A C 1
ATOM 658 O O . ASP A 1 82 ? 4.651 3.234 -2.093 1.00 97.06 82 ASP A O 1
ATOM 662 N N . VAL A 1 83 ? 3.280 4.845 -1.317 1.00 96.62 83 VAL A N 1
ATOM 663 C CA . VAL A 1 83 ? 2.247 4.707 -2.346 1.00 96.62 83 VAL A CA 1
ATOM 664 C C . VAL A 1 83 ? 2.802 5.053 -3.726 1.00 96.62 83 VAL A C 1
ATOM 666 O O . VAL A 1 83 ? 2.511 4.342 -4.686 1.00 96.62 83 VAL A O 1
ATOM 669 N N . ALA A 1 84 ? 3.639 6.089 -3.833 1.00 96.88 84 ALA A N 1
ATOM 670 C CA . ALA A 1 84 ? 4.174 6.543 -5.112 1.00 96.88 84 ALA A CA 1
ATOM 671 C C . ALA A 1 84 ? 5.127 5.509 -5.720 1.00 96.88 84 ALA A C 1
ATOM 673 O O . ALA A 1 84 ? 5.038 5.221 -6.913 1.00 96.88 84 ALA A O 1
ATOM 674 N N . LEU A 1 85 ? 5.984 4.894 -4.898 1.00 96.56 85 LEU A N 1
ATOM 675 C CA . LEU A 1 85 ? 6.841 3.787 -5.326 1.00 96.56 85 LEU A CA 1
ATOM 676 C C . LEU A 1 85 ? 6.019 2.606 -5.857 1.00 96.56 85 LEU A C 1
ATOM 678 O O . LEU A 1 85 ? 6.335 2.043 -6.905 1.00 96.56 85 LEU A O 1
ATOM 682 N N . THR A 1 86 ? 4.967 2.232 -5.126 1.00 96.75 86 THR A N 1
ATOM 683 C CA . THR A 1 86 ? 4.100 1.108 -5.499 1.00 96.75 86 THR A CA 1
ATOM 684 C C . THR A 1 86 ? 3.381 1.393 -6.818 1.00 96.75 86 THR A C 1
ATOM 686 O O . THR A 1 86 ? 3.405 0.566 -7.726 1.00 96.75 86 THR A O 1
ATOM 689 N N . SER A 1 87 ? 2.811 2.591 -6.947 1.00 97.56 87 SER A N 1
ATOM 690 C CA . SER A 1 87 ? 2.111 3.055 -8.146 1.00 97.56 87 SER A CA 1
ATOM 691 C C . SER A 1 87 ? 3.035 3.138 -9.370 1.00 97.56 87 SER A C 1
ATOM 693 O O . SER A 1 87 ? 2.664 2.708 -10.462 1.00 97.56 87 SER A O 1
ATOM 695 N N . ASP A 1 88 ? 4.273 3.621 -9.207 1.00 97.19 88 ASP A N 1
ATOM 696 C CA . ASP A 1 88 ? 5.264 3.664 -10.292 1.00 97.19 88 ASP A CA 1
ATOM 697 C C . ASP A 1 88 ? 5.647 2.256 -10.772 1.00 97.19 88 ASP A C 1
ATOM 699 O O . ASP A 1 88 ? 5.789 2.031 -11.974 1.00 97.19 88 ASP A O 1
ATOM 703 N N . LEU A 1 89 ? 5.762 1.279 -9.865 1.00 96.88 89 LEU A N 1
ATOM 704 C CA . LEU A 1 89 ? 5.999 -0.110 -10.256 1.00 96.88 89 LEU A CA 1
ATOM 705 C C . LEU A 1 89 ? 4.819 -0.692 -11.054 1.00 96.88 89 LEU A C 1
ATOM 707 O O . LEU A 1 89 ? 5.054 -1.330 -12.081 1.00 96.88 89 LEU A O 1
ATOM 711 N N . GLU A 1 90 ? 3.577 -0.450 -10.628 1.00 96.94 90 GLU A N 1
ATOM 712 C CA . GLU A 1 90 ? 2.367 -0.894 -11.342 1.00 96.94 90 GLU A CA 1
ATOM 713 C C . GLU A 1 90 ? 2.294 -0.281 -12.752 1.00 96.94 90 GLU A C 1
ATOM 715 O O . GLU A 1 90 ? 2.113 -1.004 -13.732 1.00 96.94 90 GLU A O 1
ATOM 720 N N . ASN A 1 91 ? 2.566 1.021 -12.892 1.00 97.31 91 ASN A N 1
ATOM 721 C CA . ASN A 1 91 ? 2.618 1.702 -14.194 1.00 97.31 91 ASN A CA 1
ATOM 722 C C . ASN A 1 91 ? 3.681 1.109 -15.132 1.00 97.31 91 ASN A C 1
ATOM 724 O O . ASN A 1 91 ? 3.481 0.999 -16.346 1.00 97.31 91 ASN A O 1
ATOM 728 N N . LYS A 1 92 ? 4.839 0.719 -14.588 1.00 97.38 92 LYS A N 1
ATOM 729 C CA . LYS A 1 92 ? 5.897 0.064 -15.370 1.00 97.38 92 LYS A CA 1
ATOM 730 C C . LYS A 1 92 ? 5.490 -1.337 -15.811 1.00 97.38 92 LYS A C 1
ATOM 732 O O . LYS A 1 92 ? 5.771 -1.711 -16.946 1.00 97.38 92 LYS A O 1
ATOM 737 N N . LEU A 1 93 ? 4.821 -2.101 -14.947 1.00 96.75 93 LEU A N 1
ATOM 738 C CA . LEU A 1 93 ? 4.274 -3.410 -15.309 1.00 96.75 93 LEU A CA 1
ATOM 739 C C . LEU A 1 93 ? 3.211 -3.281 -16.407 1.00 96.75 93 LEU A C 1
ATOM 741 O O . LEU A 1 93 ? 3.231 -4.054 -17.363 1.00 96.75 93 LEU A O 1
ATOM 745 N N . GLU A 1 94 ? 2.345 -2.272 -16.326 1.00 96.19 94 GLU A N 1
ATOM 746 C CA . GLU A 1 94 ? 1.377 -1.961 -17.381 1.00 96.19 94 GLU A CA 1
ATOM 747 C C . GLU A 1 94 ? 2.061 -1.576 -18.696 1.00 96.19 94 GLU A C 1
ATOM 749 O O . GLU A 1 94 ? 1.733 -2.128 -19.743 1.00 96.19 94 GLU A O 1
ATOM 754 N N . SER A 1 95 ? 3.108 -0.751 -18.639 1.00 97.38 95 SER A N 1
ATOM 755 C CA . SER A 1 95 ? 3.902 -0.390 -19.820 1.00 97.38 95 SER A CA 1
ATOM 756 C C . SER A 1 95 ? 4.529 -1.609 -20.509 1.00 97.38 95 S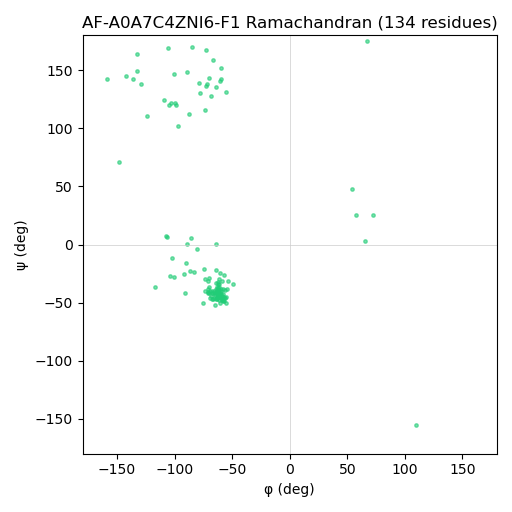ER A C 1
ATOM 758 O O . SER A 1 95 ? 4.685 -1.608 -21.727 1.00 97.38 95 SER A O 1
ATOM 760 N N . VAL A 1 96 ? 4.877 -2.662 -19.760 1.00 97.38 96 VAL A N 1
ATOM 761 C CA . VAL A 1 96 ? 5.340 -3.936 -20.337 1.00 97.38 96 VAL A CA 1
ATOM 762 C C . VAL A 1 96 ? 4.199 -4.688 -21.020 1.00 97.38 96 VAL A C 1
ATOM 764 O O . VAL A 1 96 ? 4.402 -5.234 -22.101 1.00 97.38 96 VAL A O 1
ATOM 767 N N . MET A 1 97 ? 3.002 -4.715 -20.425 1.00 95.00 97 MET A N 1
ATOM 768 C CA . MET A 1 97 ? 1.826 -5.352 -21.038 1.00 95.00 97 MET A CA 1
ATOM 769 C C . MET A 1 97 ? 1.405 -4.663 -22.342 1.00 95.00 97 MET A C 1
ATOM 771 O O . MET A 1 97 ? 0.931 -5.326 -23.260 1.00 95.00 97 MET A O 1
ATOM 775 N N . GLU A 1 98 ? 1.601 -3.347 -22.431 1.00 97.31 98 GLU A N 1
ATOM 776 C CA . GLU A 1 98 ? 1.314 -2.538 -23.619 1.00 97.31 98 GLU A CA 1
ATOM 777 C C . GLU A 1 98 ? 2.467 -2.500 -24.642 1.00 97.31 98 GLU A C 1
ATOM 779 O O . GLU A 1 98 ? 2.388 -1.750 -25.614 1.00 97.31 98 GLU A O 1
ATOM 784 N N . ASP A 1 99 ? 3.543 -3.266 -24.421 1.00 96.62 99 ASP A N 1
ATOM 785 C CA . ASP A 1 99 ? 4.757 -3.297 -25.256 1.00 96.62 99 ASP A CA 1
ATOM 786 C C . ASP A 1 99 ? 5.454 -1.921 -25.405 1.00 96.62 99 ASP A C 1
ATOM 788 O O . ASP A 1 99 ? 6.177 -1.649 -26.362 1.00 96.62 99 ASP A O 1
ATOM 792 N N . LYS A 1 100 ? 5.251 -1.025 -24.428 1.00 97.31 100 LYS A N 1
ATOM 793 C CA . LYS A 1 100 ? 5.876 0.310 -24.337 1.00 97.31 100 LYS A CA 1
ATOM 794 C C . LYS A 1 100 ? 7.197 0.306 -23.562 1.00 97.31 100 LYS A C 1
ATOM 796 O O . LYS A 1 100 ? 7.950 1.274 -23.635 1.00 97.31 100 LYS A O 1
ATOM 801 N N . MET A 1 101 ? 7.473 -0.752 -22.800 1.00 96.44 101 MET A N 1
ATOM 802 C CA . MET A 1 101 ? 8.685 -0.920 -21.993 1.00 96.44 101 MET A CA 1
ATOM 803 C C . MET A 1 101 ? 9.144 -2.377 -22.022 1.00 96.44 101 MET A C 1
ATOM 805 O O . MET A 1 101 ? 8.328 -3.297 -22.011 1.00 96.44 101 MET A O 1
ATOM 809 N N . LYS A 1 102 ? 10.458 -2.624 -22.004 1.00 97.56 102 LYS A N 1
ATOM 810 C CA . LYS A 1 102 ? 10.973 -3.995 -21.923 1.00 97.56 102 LYS A CA 1
ATOM 811 C C . LYS A 1 102 ? 10.896 -4.501 -20.488 1.00 97.56 102 LYS A C 1
ATOM 813 O O . LYS A 1 102 ? 11.311 -3.823 -19.551 1.00 97.56 102 LYS A O 1
ATOM 818 N N . HIS A 1 103 ? 10.495 -5.760 -20.311 1.00 96.88 103 HIS A N 1
ATOM 819 C CA . HIS A 1 103 ? 10.471 -6.406 -18.990 1.00 96.88 103 HIS A CA 1
ATOM 820 C C . HIS A 1 103 ? 11.826 -6.330 -18.253 1.00 96.88 103 HIS A C 1
ATOM 822 O O . HIS A 1 103 ? 11.866 -6.229 -17.029 1.00 96.88 103 HIS A O 1
ATOM 828 N N . THR A 1 104 ? 12.947 -6.324 -18.985 1.00 97.81 104 THR A N 1
ATOM 829 C CA . THR A 1 104 ? 14.298 -6.188 -18.420 1.00 97.81 104 THR A CA 1
ATOM 830 C C . THR A 1 104 ? 14.513 -4.858 -17.698 1.00 97.81 104 THR A C 1
ATOM 832 O O . THR A 1 104 ? 15.231 -4.819 -16.701 1.00 97.81 104 THR A O 1
ATOM 835 N N . GLU A 1 105 ? 13.886 -3.780 -18.172 1.00 97.31 105 GLU A N 1
ATOM 836 C CA . GLU A 1 105 ? 13.971 -2.451 -17.558 1.00 97.31 105 GLU A CA 1
ATOM 837 C C . GLU A 1 105 ? 13.209 -2.426 -16.230 1.00 97.31 105 GLU A C 1
ATOM 839 O O . GLU A 1 105 ? 13.725 -1.933 -15.227 1.00 97.31 105 GLU A O 1
ATOM 844 N N . VAL A 1 106 ? 12.031 -3.057 -16.186 1.00 97.31 106 VAL A N 1
ATOM 845 C CA . VAL A 1 106 ? 11.240 -3.195 -14.952 1.00 97.31 106 VAL A CA 1
ATOM 846 C C . VAL A 1 106 ? 11.958 -4.065 -13.925 1.00 97.31 106 VAL A C 1
ATOM 848 O O . VAL A 1 106 ? 11.990 -3.721 -12.746 1.00 97.31 106 VAL A O 1
ATOM 851 N N . ILE A 1 107 ? 12.600 -5.155 -14.356 1.00 97.94 107 ILE A N 1
ATOM 852 C CA . ILE A 1 107 ? 13.412 -5.998 -13.467 1.00 97.94 107 ILE A CA 1
ATOM 853 C C . ILE A 1 107 ? 14.585 -5.204 -12.882 1.00 97.94 107 ILE A C 1
ATOM 855 O O . ILE A 1 107 ? 14.849 -5.307 -11.684 1.00 97.94 107 ILE A O 1
ATOM 859 N N . ALA A 1 108 ? 15.292 -4.417 -13.697 1.00 97.81 108 ALA A N 1
ATOM 860 C CA . ALA A 1 108 ? 16.394 -3.583 -13.219 1.00 97.81 108 ALA A CA 1
ATOM 861 C C . ALA A 1 108 ? 15.906 -2.533 -12.207 1.00 97.81 108 ALA A C 1
ATOM 863 O O . ALA A 1 108 ? 16.492 -2.391 -11.134 1.00 97.81 108 ALA A O 1
ATOM 864 N N . TYR A 1 109 ? 14.788 -1.867 -12.506 1.00 96.94 109 TYR A N 1
ATOM 865 C CA . TYR A 1 109 ? 14.135 -0.930 -11.596 1.00 96.94 109 TYR A CA 1
ATOM 866 C C . TYR A 1 109 ? 13.745 -1.591 -10.264 1.00 96.94 109 TYR A C 1
ATOM 868 O O . TYR A 1 109 ? 14.066 -1.073 -9.194 1.00 96.94 109 TYR A O 1
ATOM 876 N N . ALA A 1 110 ? 13.102 -2.761 -10.312 1.00 96.50 110 ALA A N 1
ATOM 877 C CA . ALA A 1 110 ? 12.691 -3.495 -9.120 1.00 96.50 110 ALA A CA 1
ATOM 878 C C . ALA A 1 110 ? 13.897 -3.889 -8.256 1.00 96.50 110 ALA A C 1
ATOM 880 O O . ALA A 1 110 ? 13.866 -3.683 -7.046 1.00 96.50 110 ALA A O 1
ATOM 881 N N . LYS A 1 111 ? 14.984 -4.382 -8.868 1.00 97.75 111 LYS A N 1
ATOM 882 C CA . LYS A 1 111 ? 16.224 -4.730 -8.154 1.00 97.75 111 LYS A CA 1
ATOM 883 C C . LYS A 1 111 ? 16.796 -3.542 -7.385 1.00 97.75 111 LYS A C 1
ATOM 885 O O . LYS A 1 111 ? 17.050 -3.675 -6.194 1.00 97.75 111 LYS A O 1
ATOM 890 N N . ILE A 1 112 ? 16.915 -2.381 -8.029 1.00 97.44 112 ILE A N 1
ATOM 891 C CA . ILE A 1 112 ? 17.440 -1.163 -7.392 1.00 97.44 112 ILE A CA 1
ATOM 892 C C . ILE A 1 112 ? 16.597 -0.774 -6.171 1.00 97.44 112 ILE A C 1
ATOM 894 O O . ILE A 1 112 ? 17.136 -0.427 -5.121 1.00 97.44 112 ILE A O 1
ATOM 898 N N . ASN A 1 113 ? 15.269 -0.819 -6.286 1.00 96.62 113 ASN A N 1
ATOM 899 C CA . ASN A 1 113 ? 14.395 -0.458 -5.169 1.00 96.62 113 ASN A CA 1
ATOM 900 C C . ASN A 1 113 ? 14.431 -1.495 -4.044 1.00 96.62 113 ASN A C 1
ATOM 902 O O . ASN A 1 113 ? 14.470 -1.120 -2.875 1.00 96.62 113 ASN A O 1
ATOM 906 N N . ILE A 1 114 ? 14.500 -2.783 -4.378 1.00 96.69 114 ILE A N 1
ATOM 907 C CA . ILE A 1 114 ? 14.664 -3.862 -3.400 1.00 96.69 114 ILE A CA 1
ATOM 908 C C . ILE A 1 114 ? 15.988 -3.713 -2.638 1.00 96.69 114 ILE A C 1
ATOM 910 O O . ILE A 1 114 ? 15.999 -3.831 -1.415 1.00 96.69 114 ILE A O 1
ATOM 914 N N . GLU A 1 115 ? 17.090 -3.398 -3.321 1.00 97.44 115 GLU A N 1
ATOM 915 C CA . GLU A 1 115 ? 18.388 -3.143 -2.682 1.00 97.44 115 GLU A CA 1
ATOM 916 C C . GLU A 1 115 ? 18.323 -1.957 -1.713 1.00 97.44 115 GLU A C 1
ATOM 918 O O . GLU A 1 115 ? 18.826 -2.051 -0.593 1.00 97.44 115 GLU A O 1
ATOM 923 N N . LYS A 1 116 ? 17.641 -0.866 -2.088 1.00 96.50 116 LYS A N 1
ATOM 924 C CA . LYS A 1 116 ? 17.414 0.282 -1.193 1.00 96.50 116 LYS A CA 1
ATOM 925 C C . LYS A 1 116 ? 16.594 -0.101 0.038 1.00 96.50 116 LYS A C 1
ATOM 927 O O . LYS A 1 116 ? 16.955 0.286 1.147 1.00 96.50 116 LYS A O 1
ATOM 932 N N . ILE A 1 117 ? 15.513 -0.861 -0.149 1.00 96.62 117 ILE A N 1
ATOM 933 C CA . ILE A 1 117 ? 14.656 -1.342 0.944 1.00 96.62 117 ILE A CA 1
ATOM 934 C C . ILE A 1 117 ? 15.472 -2.221 1.897 1.00 96.62 117 ILE A C 1
ATOM 936 O O . ILE A 1 117 ? 15.492 -1.979 3.103 1.00 96.62 117 ILE A O 1
ATOM 940 N N . PHE A 1 118 ? 16.210 -3.202 1.374 1.00 96.31 118 PHE A N 1
ATOM 941 C CA . PHE A 1 118 ? 17.056 -4.059 2.202 1.00 96.31 118 PHE A CA 1
ATOM 942 C C . PHE A 1 118 ? 18.175 -3.286 2.899 1.00 96.31 118 PHE A 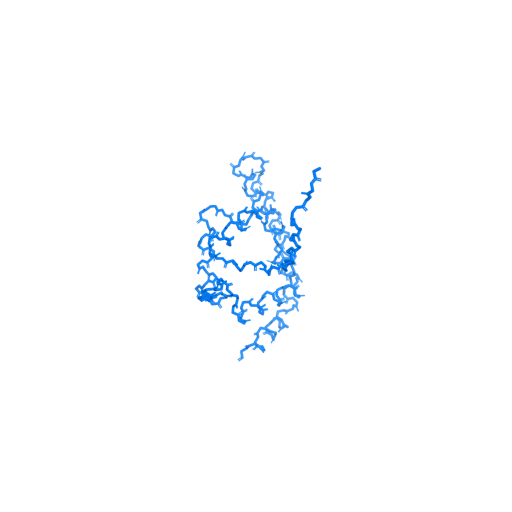C 1
ATOM 944 O O . PHE A 1 118 ? 18.456 -3.565 4.063 1.00 96.31 118 PHE A O 1
ATOM 951 N N . GLY A 1 119 ? 18.755 -2.277 2.249 1.00 96.88 119 GLY A N 1
ATOM 952 C CA . GLY A 1 119 ? 19.736 -1.382 2.860 1.00 96.88 119 GLY A CA 1
ATOM 953 C C . GLY A 1 119 ? 19.196 -0.601 4.064 1.00 96.88 119 GLY A C 1
ATOM 954 O O . GLY A 1 119 ? 19.975 -0.221 4.931 1.00 96.88 119 GLY A O 1
ATOM 955 N N . GLN A 1 120 ? 17.880 -0.396 4.157 1.00 94.50 120 GLN A N 1
ATOM 956 C CA . GLN A 1 120 ? 17.228 0.241 5.308 1.00 94.50 120 GLN A CA 1
ATOM 957 C C . GLN A 1 120 ? 16.798 -0.785 6.368 1.00 94.50 120 GLN A C 1
ATOM 959 O O . GLN A 1 120 ? 16.995 -0.565 7.565 1.00 94.50 120 GLN A O 1
ATOM 964 N N . ILE A 1 121 ? 16.255 -1.928 5.937 1.00 95.62 121 ILE A N 1
ATOM 965 C CA . ILE A 1 121 ? 15.712 -2.958 6.833 1.00 95.62 121 ILE A CA 1
ATOM 966 C C . ILE A 1 121 ? 16.814 -3.771 7.514 1.00 95.62 121 ILE A C 1
ATOM 968 O O . ILE A 1 121 ? 16.778 -3.932 8.732 1.00 95.62 121 ILE A O 1
ATOM 972 N N . ILE A 1 122 ? 17.783 -4.296 6.756 1.00 96.50 122 ILE A N 1
ATOM 973 C CA . ILE A 1 122 ? 18.775 -5.255 7.272 1.00 96.50 122 ILE A CA 1
ATOM 974 C C . ILE A 1 122 ? 19.582 -4.668 8.441 1.00 96.50 122 ILE A C 1
ATOM 976 O O . ILE A 1 122 ? 19.660 -5.334 9.474 1.00 96.50 122 ILE A O 1
ATOM 980 N N . PRO A 1 123 ? 20.117 -3.431 8.365 1.00 97.00 123 PRO A N 1
ATOM 981 C CA . PRO A 1 123 ? 20.862 -2.852 9.485 1.00 97.00 123 PRO A CA 1
ATOM 982 C C . PRO A 1 123 ? 20.014 -2.624 10.741 1.00 97.00 123 PRO A C 1
ATOM 984 O O . PRO A 1 123 ? 20.551 -2.527 11.840 1.00 97.00 123 PRO A O 1
ATOM 987 N N . ASN A 1 124 ? 18.690 -2.532 10.588 1.00 95.94 124 ASN A N 1
ATOM 988 C CA . ASN A 1 124 ? 17.757 -2.212 11.662 1.00 95.94 124 ASN A CA 1
ATOM 989 C C . ASN A 1 124 ? 16.919 -3.411 12.122 1.00 95.94 124 ASN A C 1
ATOM 991 O O . ASN A 1 124 ? 16.019 -3.230 12.939 1.00 95.94 124 ASN A O 1
ATOM 995 N N . ILE A 1 125 ? 17.195 -4.627 11.640 1.00 95.38 125 ILE A N 1
ATOM 996 C CA . ILE A 1 125 ? 16.316 -5.787 11.843 1.00 95.38 125 ILE A CA 1
ATOM 997 C C . ILE A 1 125 ? 16.070 -6.105 13.326 1.00 95.38 125 ILE A C 1
ATOM 999 O O . ILE A 1 125 ? 14.940 -6.395 13.717 1.00 95.38 125 ILE A O 1
ATOM 1003 N N . GLU A 1 126 ? 17.092 -5.969 14.176 1.00 95.31 126 GLU A N 1
ATOM 1004 C CA . GLU A 1 126 ? 16.947 -6.161 15.623 1.00 95.31 126 GLU A CA 1
ATOM 1005 C C . GLU A 1 126 ? 16.075 -5.079 16.267 1.00 95.31 126 GLU A C 1
ATOM 1007 O O . GLU A 1 126 ? 15.268 -5.376 17.147 1.00 95.31 126 GLU A O 1
ATOM 1012 N N . ASN A 1 127 ? 16.221 -3.825 15.835 1.00 95.25 127 ASN A N 1
ATOM 1013 C CA . ASN A 1 127 ? 15.452 -2.698 16.366 1.00 95.25 127 ASN A CA 1
ATOM 1014 C C . ASN A 1 127 ? 13.985 -2.786 15.931 1.00 95.25 127 ASN A C 1
ATOM 1016 O O . ASN A 1 127 ? 13.092 -2.615 16.758 1.00 95.25 127 ASN A O 1
ATOM 1020 N N . ILE A 1 128 ? 13.745 -3.147 14.666 1.00 94.56 128 ILE A N 1
ATOM 1021 C CA . ILE A 1 128 ? 12.418 -3.464 14.125 1.00 94.56 128 ILE A CA 1
ATOM 1022 C C . ILE A 1 128 ? 11.773 -4.572 14.965 1.00 94.56 128 ILE A C 1
ATOM 1024 O O . ILE A 1 128 ? 10.652 -4.409 15.441 1.00 94.56 128 ILE A O 1
ATOM 1028 N N . GLY A 1 129 ? 12.494 -5.673 15.205 1.00 93.31 129 GLY A N 1
ATOM 1029 C CA . GLY A 1 129 ? 12.007 -6.783 16.024 1.00 93.31 129 GLY A CA 1
ATOM 1030 C C . GLY A 1 129 ? 11.640 -6.353 17.447 1.00 93.31 129 GLY A C 1
ATOM 1031 O O . GLY A 1 129 ? 10.541 -6.652 17.912 1.00 93.31 129 GLY A O 1
ATOM 1032 N N . LYS A 1 130 ? 12.515 -5.594 18.120 1.00 93.94 130 LYS A N 1
ATOM 1033 C CA . LYS A 1 130 ? 12.265 -5.063 19.473 1.00 93.94 130 LYS A CA 1
ATOM 1034 C C . LYS A 1 130 ? 11.022 -4.171 19.524 1.00 93.94 130 LYS A C 1
ATOM 1036 O O . LYS A 1 130 ? 10.229 -4.293 20.455 1.00 93.94 130 LYS A O 1
ATOM 1041 N N . GLU A 1 131 ? 10.829 -3.297 18.537 1.00 92.88 131 GLU A N 1
ATOM 1042 C CA . GLU A 1 131 ? 9.669 -2.398 18.495 1.00 92.88 131 GLU A CA 1
ATOM 1043 C C . GLU A 1 131 ? 8.356 -3.090 18.139 1.00 92.88 131 GLU A C 1
ATOM 1045 O O . GLU A 1 131 ? 7.300 -2.647 18.587 1.00 92.88 131 GLU A O 1
ATOM 1050 N N . LEU A 1 132 ? 8.393 -4.167 17.356 1.00 90.00 132 LEU A N 1
ATOM 1051 C CA . LEU A 1 132 ? 7.198 -4.961 17.080 1.00 90.00 132 LEU A CA 1
ATOM 1052 C C . LEU A 1 132 ? 6.790 -5.797 18.300 1.00 90.00 132 LEU A C 1
ATOM 1054 O O . LEU A 1 132 ? 5.605 -5.882 18.611 1.00 90.00 132 LEU A O 1
ATOM 1058 N N . VAL A 1 133 ? 7.761 -6.378 19.014 1.00 89.19 133 VAL A N 1
ATOM 1059 C CA . VAL A 1 133 ? 7.500 -7.222 20.193 1.00 89.19 133 VAL A CA 1
ATOM 1060 C C . VAL A 1 133 ? 7.003 -6.416 21.388 1.00 89.19 133 VAL A C 1
ATOM 1062 O O . VAL A 1 133 ? 6.176 -6.927 22.128 1.00 89.19 133 VAL A O 1
ATOM 1065 N N . SER A 1 134 ? 7.406 -5.152 21.557 1.00 81.94 134 SER A N 1
ATOM 1066 C CA . SER A 1 134 ? 6.928 -4.308 22.670 1.00 81.94 134 SER A CA 1
ATOM 1067 C C . SER A 1 134 ? 5.421 -3.998 22.651 1.00 81.94 134 SER A C 1
ATOM 1069 O O . SER A 1 134 ? 4.929 -3.279 23.517 1.00 81.94 134 SER A O 1
ATOM 1071 N N . THR A 1 135 ? 4.698 -4.514 21.654 1.00 64.75 135 THR A N 1
ATOM 1072 C CA . THR A 1 135 ? 3.247 -4.370 21.463 1.00 64.75 135 THR A CA 1
ATOM 1073 C C . THR A 1 135 ? 2.464 -5.622 21.890 1.00 64.75 135 THR A C 1
ATOM 1075 O O . THR A 1 135 ? 1.237 -5.559 21.974 1.00 64.75 135 THR A O 1
ATOM 1078 N N . LEU A 1 136 ? 3.158 -6.742 22.140 1.00 57.41 136 LEU A N 1
ATOM 1079 C CA . LEU A 1 136 ? 2.610 -7.970 22.730 1.00 57.41 136 LEU A CA 1
ATOM 1080 C C . LEU A 1 136 ? 2.705 -7.911 24.258 1.00 57.41 136 LEU A C 1
ATOM 1082 O O . LEU A 1 136 ? 1.734 -8.364 24.900 1.00 57.41 136 LEU A O 1
#

Solvent-accessible surface area (backbone atoms only — not comparable to full-atom values): 8017 Å² total; per-residue (Å²): 140,80,89,89,81,86,85,87,81,87,80,79,88,74,79,81,79,53,43,41,76,67,56,44,44,48,49,30,53,77,58,42,43,71,49,94,84,44,36,67,55,51,55,51,47,38,41,75,71,53,29,33,47,78,44,90,97,54,31,53,40,65,28,74,62,30,49,48,52,50,56,51,37,54,72,55,33,46,73,81,75,36,58,67,61,50,22,52,52,46,54,46,56,50,29,34,76,70,71,75,40,59,65,68,58,51,51,53,53,49,50,56,52,50,52,54,47,46,67,36,40,63,85,36,47,69,58,51,50,53,63,60,55,76,76,114